Protein AF-A0A7S4ISH0-F1 (afdb_monomer_lite)

Structure (mmCIF, N/CA/C/O backbone):
data_AF-A0A7S4ISH0-F1
#
_entry.id   AF-A0A7S4ISH0-F1
#
loop_
_atom_site.group_PDB
_atom_site.id
_atom_site.type_symbol
_atom_site.label_atom_id
_atom_site.label_alt_id
_atom_site.label_comp_id
_atom_site.label_asym_id
_atom_site.label_entity_id
_atom_site.label_seq_id
_atom_site.pdbx_PDB_ins_code
_atom_site.Cartn_x
_atom_site.Cartn_y
_atom_site.Cartn_z
_atom_site.occupancy
_atom_site.B_iso_or_equiv
_atom_site.auth_seq_id
_atom_site.auth_comp_id
_atom_site.auth_asym_id
_atom_site.auth_atom_id
_atom_site.pdbx_PDB_model_num
ATOM 1 N N . ASP A 1 1 ? 7.053 -4.148 6.037 1.00 86.50 1 ASP A N 1
ATOM 2 C CA . ASP A 1 1 ? 6.272 -4.152 7.294 1.00 86.50 1 ASP A CA 1
ATOM 3 C C . ASP A 1 1 ? 5.034 -3.261 7.135 1.00 86.50 1 ASP A C 1
ATOM 5 O O . ASP A 1 1 ? 5.180 -2.126 6.697 1.00 86.50 1 ASP A O 1
ATOM 9 N N . CYS A 1 2 ? 3.826 -3.768 7.420 1.00 93.12 2 CYS A N 1
ATOM 10 C CA . CYS A 1 2 ? 2.580 -2.987 7.342 1.00 93.12 2 CYS A CA 1
ATOM 11 C C . CYS A 1 2 ? 2.437 -2.015 8.520 1.00 93.12 2 CYS A C 1
ATOM 13 O O . CYS A 1 2 ? 1.920 -0.913 8.356 1.00 93.12 2 CYS A O 1
ATOM 15 N N . SER A 1 3 ? 2.912 -2.401 9.707 1.00 94.00 3 SER A N 1
ATOM 16 C CA . SER A 1 3 ? 2.701 -1.632 10.935 1.00 94.00 3 SER A CA 1
ATOM 17 C C . SER A 1 3 ? 3.384 -0.259 10.882 1.00 94.00 3 SER A C 1
ATOM 19 O O . SER A 1 3 ? 2.815 0.735 11.329 1.00 94.00 3 SER A O 1
ATOM 21 N N . GLY A 1 4 ? 4.569 -0.177 10.264 1.00 93.75 4 GLY A N 1
ATOM 22 C CA . GLY A 1 4 ? 5.262 1.084 9.990 1.00 93.75 4 GLY A CA 1
ATOM 23 C C . GLY A 1 4 ? 4.489 2.009 9.045 1.00 93.75 4 GLY A C 1
ATOM 24 O O . GLY A 1 4 ? 4.399 3.207 9.302 1.00 93.75 4 GLY A O 1
ATOM 25 N N . ILE A 1 5 ? 3.854 1.459 8.006 1.00 93.88 5 ILE A N 1
ATOM 26 C CA . ILE A 1 5 ? 3.028 2.241 7.072 1.00 93.88 5 ILE A CA 1
ATOM 27 C C . ILE A 1 5 ? 1.791 2.793 7.794 1.00 93.88 5 ILE A C 1
ATOM 29 O O . ILE A 1 5 ? 1.507 3.985 7.704 1.00 93.88 5 ILE A O 1
ATOM 33 N N . HIS A 1 6 ? 1.115 1.971 8.599 1.00 95.50 6 HIS A N 1
ATOM 34 C CA . HIS A 1 6 ? -0.029 2.414 9.402 1.00 95.50 6 HIS A CA 1
ATOM 35 C C . HIS A 1 6 ? 0.307 3.554 10.378 1.00 95.50 6 HIS A C 1
ATOM 37 O O . HIS A 1 6 ? -0.524 4.433 10.590 1.00 95.50 6 HIS A O 1
ATOM 43 N N . ARG A 1 7 ? 1.521 3.583 10.950 1.00 95.06 7 ARG A N 1
ATOM 44 C CA . ARG A 1 7 ? 1.976 4.706 11.793 1.00 95.06 7 ARG A CA 1
ATOM 45 C C . ARG A 1 7 ? 2.079 6.013 11.003 1.00 95.06 7 ARG A C 1
ATOM 47 O O . ARG A 1 7 ? 1.776 7.067 11.553 1.00 95.06 7 ARG A O 1
ATOM 54 N N . SER A 1 8 ? 2.468 5.943 9.727 1.00 92.81 8 SER A N 1
ATOM 55 C CA . SER A 1 8 ? 2.617 7.129 8.870 1.00 92.81 8 SER A CA 1
ATOM 56 C C . SER A 1 8 ? 1.291 7.809 8.501 1.00 92.81 8 SER A C 1
ATOM 58 O O . SER A 1 8 ? 1.306 8.987 8.170 1.00 92.81 8 SER A O 1
ATOM 60 N N . PHE A 1 9 ? 0.149 7.118 8.613 1.00 92.75 9 PHE A N 1
ATOM 61 C CA . PHE A 1 9 ? -1.178 7.700 8.341 1.00 92.75 9 PHE A CA 1
ATOM 62 C C . PHE A 1 9 ? -1.703 8.604 9.468 1.00 92.75 9 PHE A C 1
ATOM 64 O O . PHE A 1 9 ? -2.651 9.358 9.274 1.00 92.75 9 PHE A O 1
ATOM 71 N N . GLY A 1 10 ? -1.101 8.538 10.658 1.00 91.19 10 GLY A N 1
ATOM 72 C CA . GLY A 1 10 ? -1.551 9.285 11.828 1.00 91.19 10 GLY A CA 1
ATOM 73 C C . GLY A 1 10 ? -2.689 8.609 12.607 1.00 91.19 10 GLY A C 1
ATOM 74 O O . GLY A 1 10 ? -3.413 7.739 12.122 1.00 91.19 10 GLY A O 1
ATOM 75 N N . SER A 1 11 ? -2.848 9.033 13.864 1.00 92.38 11 SER A N 1
ATOM 76 C CA . SER A 1 11 ? -3.733 8.396 14.856 1.00 92.38 11 SER A CA 1
ATOM 77 C C . SER A 1 11 ? -5.231 8.568 14.593 1.00 92.38 11 SER A C 1
ATOM 79 O O . SER A 1 11 ? -6.030 7.823 15.163 1.00 92.38 11 SER A O 1
ATOM 81 N N . HIS A 1 12 ? -5.605 9.531 13.747 1.00 91.12 12 HIS A N 1
ATOM 82 C CA . HIS A 1 12 ? -6.979 9.742 13.292 1.00 91.12 12 HIS A CA 1
ATOM 83 C C . HIS A 1 12 ? -7.421 8.690 12.259 1.00 91.12 12 HIS A C 1
ATOM 85 O O . HIS A 1 12 ? -8.619 8.466 12.109 1.00 91.12 12 HIS A O 1
ATOM 91 N N . VAL A 1 13 ? -6.468 8.017 11.597 1.00 93.25 13 VAL A N 1
ATOM 92 C CA . VAL A 1 13 ? -6.727 6.906 10.666 1.00 93.25 13 VAL A CA 1
ATOM 93 C C . VAL A 1 13 ? -6.468 5.561 11.337 1.00 93.25 13 VAL A C 1
ATOM 95 O O . VAL A 1 13 ? -7.319 4.677 11.311 1.00 93.25 13 VAL A O 1
ATOM 98 N N . SER A 1 14 ? -5.286 5.382 11.937 1.00 95.12 14 SER A N 1
ATOM 99 C CA . SER A 1 14 ? -4.856 4.088 12.468 1.00 95.12 14 SER A CA 1
ATOM 100 C C . SER A 1 14 ? -4.106 4.238 13.786 1.00 95.12 14 SER A C 1
ATOM 102 O O . SER A 1 14 ? -3.138 4.989 13.898 1.00 95.12 14 SER A O 1
ATOM 104 N N . LYS A 1 15 ? -4.496 3.444 14.787 1.00 94.12 15 LYS A N 1
ATOM 105 C CA . LYS A 1 15 ? -3.779 3.316 16.063 1.00 94.12 15 LYS A CA 1
ATOM 106 C C . LYS A 1 15 ? -3.088 1.958 16.103 1.00 94.12 15 LYS A C 1
ATOM 108 O O . LYS A 1 15 ? -3.745 0.927 16.142 1.00 94.12 15 LYS A O 1
ATOM 113 N N . VAL A 1 16 ? -1.757 1.960 16.066 1.00 95.31 16 VAL A N 1
ATOM 114 C CA . VAL A 1 16 ? -0.950 0.730 16.064 1.00 95.31 16 VAL A CA 1
ATOM 115 C C . VAL A 1 16 ? -0.506 0.398 17.489 1.00 95.31 16 VAL A C 1
ATOM 117 O O . VAL A 1 16 ? -0.062 1.289 18.221 1.00 95.31 16 VAL A O 1
ATOM 120 N N . ARG A 1 17 ? -0.621 -0.878 17.867 1.00 94.38 17 ARG A N 1
ATOM 121 C CA . ARG A 1 17 ? -0.167 -1.444 19.144 1.00 94.38 17 ARG A CA 1
ATOM 122 C C . ARG A 1 17 ? 0.532 -2.782 18.916 1.00 94.38 17 ARG A C 1
ATOM 124 O O . ARG A 1 17 ? 0.170 -3.532 18.011 1.00 94.38 17 ARG A O 1
ATOM 131 N N . SER A 1 18 ? 1.539 -3.071 19.725 1.00 95.31 18 SER A N 1
ATOM 132 C CA . SER A 1 18 ? 2.196 -4.365 19.831 1.00 95.31 18 SER A CA 1
ATOM 133 C C . SER A 1 18 ? 1.407 -5.266 20.771 1.00 95.31 18 SER A C 1
ATOM 135 O O . SER A 1 18 ? 1.247 -4.960 21.949 1.00 95.31 18 SER A O 1
ATOM 137 N N . VAL A 1 19 ? 0.976 -6.425 20.272 1.00 94.31 19 VAL A N 1
ATOM 138 C CA . VAL A 1 19 ? 0.273 -7.434 21.085 1.00 94.31 19 VAL A CA 1
ATOM 139 C C . VAL A 1 19 ? 1.121 -7.887 22.279 1.00 94.31 19 VAL A C 1
ATOM 141 O O . VAL A 1 19 ? 0.585 -8.163 23.343 1.00 94.31 19 VAL A O 1
ATOM 144 N N . LYS A 1 20 ? 2.450 -7.927 22.121 1.00 94.75 20 LYS A N 1
ATOM 145 C CA . LYS A 1 20 ? 3.371 -8.415 23.157 1.00 94.75 20 LYS A CA 1
ATOM 146 C C . LYS A 1 20 ? 3.928 -7.314 24.062 1.00 94.75 20 LYS A C 1
ATOM 148 O O . LYS A 1 20 ? 4.220 -7.588 25.220 1.00 94.75 20 LYS A O 1
ATOM 153 N N . LEU A 1 21 ? 4.172 -6.120 23.520 1.00 97.00 21 LEU A N 1
ATOM 154 C CA . LEU A 1 21 ? 4.965 -5.089 24.209 1.00 97.00 21 LEU A CA 1
ATOM 155 C C . LEU A 1 21 ? 4.120 -3.964 24.809 1.00 97.00 21 LEU A C 1
ATOM 157 O O . LEU A 1 21 ? 4.586 -3.305 25.735 1.00 97.00 21 LEU A O 1
ATOM 161 N N . ASP A 1 22 ? 2.907 -3.741 24.304 1.00 96.25 22 ASP A N 1
ATOM 162 C CA . ASP A 1 22 ? 2.053 -2.663 24.793 1.00 96.25 22 ASP A CA 1
ATOM 163 C C . ASP A 1 22 ? 1.078 -3.153 25.861 1.00 96.25 22 ASP A C 1
ATOM 165 O O . ASP A 1 22 ? 0.661 -4.312 25.885 1.00 96.25 22 ASP A O 1
ATOM 169 N N . LYS A 1 23 ? 0.680 -2.232 26.741 1.00 94.94 23 LYS A N 1
ATOM 170 C CA . LYS A 1 23 ? -0.459 -2.443 27.633 1.00 94.94 23 LYS A CA 1
ATOM 171 C C . LYS A 1 23 ? -1.751 -2.290 26.837 1.00 94.94 23 LYS A C 1
ATOM 173 O O . LYS A 1 23 ? -1.898 -1.336 26.072 1.00 94.94 23 LYS A O 1
ATOM 178 N N . TRP A 1 24 ? -2.678 -3.210 27.067 1.00 95.12 24 TRP A N 1
ATOM 179 C CA . TRP A 1 24 ? -3.983 -3.239 26.423 1.00 95.12 24 TRP A CA 1
ATOM 180 C C . TRP A 1 24 ? -5.061 -2.852 27.425 1.00 95.12 24 TRP A C 1
ATOM 182 O O . TRP A 1 24 ? -5.122 -3.413 28.519 1.00 95.12 24 TRP A O 1
ATOM 192 N N . ASP A 1 25 ? -5.883 -1.876 27.055 1.00 95.00 25 ASP A N 1
ATOM 193 C CA . ASP A 1 25 ? -7.120 -1.595 27.773 1.00 95.00 25 ASP A CA 1
ATOM 194 C C . ASP A 1 25 ? -8.227 -2.565 27.336 1.00 95.00 25 ASP A C 1
ATOM 196 O O . ASP A 1 25 ? -8.164 -3.190 26.272 1.00 95.00 25 ASP A O 1
ATOM 200 N N . GLN A 1 26 ? -9.231 -2.709 28.198 1.00 95.56 26 GLN A N 1
ATOM 201 C CA . GLN A 1 26 ? -10.327 -3.654 28.003 1.00 95.56 26 GLN A CA 1
ATOM 202 C C . GLN A 1 26 ? -11.133 -3.339 26.733 1.00 95.56 26 GLN A C 1
ATOM 204 O O . GLN A 1 26 ? -11.459 -4.242 25.968 1.00 95.56 26 GLN A O 1
ATOM 209 N N . GLU A 1 27 ? -11.376 -2.055 26.464 1.00 94.75 27 GLU A N 1
ATOM 210 C CA . GLU A 1 27 ? -12.100 -1.594 25.276 1.00 94.75 27 GLU A CA 1
ATOM 211 C C . GLU A 1 27 ? -11.387 -2.012 23.976 1.00 94.75 27 GLU A C 1
ATOM 213 O O . GLU A 1 27 ? -12.012 -2.485 23.027 1.00 94.75 27 GLU A O 1
ATOM 218 N N . SER A 1 28 ? -10.061 -1.883 23.919 1.00 92.56 28 SER A N 1
ATOM 219 C CA . SER A 1 28 ? -9.260 -2.272 22.757 1.00 92.56 28 SER A CA 1
ATOM 220 C C . SER A 1 28 ? -9.287 -3.781 22.524 1.00 92.56 28 SER A C 1
ATOM 222 O O . SER A 1 28 ? -9.354 -4.213 21.372 1.00 92.56 28 SER A O 1
ATOM 224 N N . ILE A 1 29 ? -9.253 -4.580 23.595 1.00 95.31 29 ILE A N 1
ATOM 225 C CA . ILE A 1 29 ? -9.352 -6.044 23.509 1.00 95.31 29 ILE A CA 1
ATOM 226 C C . ILE A 1 29 ? -10.719 -6.439 22.947 1.00 95.31 29 ILE A C 1
ATOM 228 O O . ILE A 1 29 ? -10.784 -7.189 21.975 1.00 95.31 29 ILE A O 1
ATOM 232 N N . GLU A 1 30 ? -11.798 -5.882 23.498 1.00 96.06 30 GLU A N 1
ATOM 233 C CA . GLU A 1 30 ? -13.168 -6.146 23.046 1.00 96.06 30 GLU A CA 1
ATOM 234 C C . GLU A 1 30 ? -13.381 -5.739 21.586 1.00 96.06 30 GLU A C 1
ATOM 236 O O . GLU A 1 30 ? -14.017 -6.461 20.820 1.00 96.06 30 GLU A O 1
ATOM 241 N N . ASN A 1 31 ? -12.807 -4.611 21.163 1.00 93.31 31 ASN A N 1
ATOM 242 C CA . ASN A 1 31 ? -12.872 -4.173 19.772 1.00 93.31 31 ASN A CA 1
ATOM 243 C C . ASN A 1 31 ? -12.165 -5.148 18.821 1.00 93.31 31 ASN A C 1
ATOM 245 O O . ASN A 1 31 ? -12.703 -5.460 17.755 1.00 93.31 31 ASN A O 1
ATOM 249 N N . ILE A 1 32 ? -10.976 -5.642 19.185 1.00 94.19 32 ILE A N 1
ATOM 250 C CA . ILE A 1 32 ? -10.245 -6.612 18.357 1.00 94.19 32 ILE A CA 1
ATOM 251 C C . ILE A 1 32 ? -10.980 -7.947 18.297 1.00 94.19 32 ILE A C 1
ATOM 253 O O . ILE A 1 32 ? -11.109 -8.492 17.202 1.00 94.19 32 ILE A O 1
ATOM 257 N N . ASP A 1 33 ? -11.485 -8.441 19.427 1.00 94.81 33 ASP A N 1
ATOM 258 C CA . ASP A 1 33 ? -12.254 -9.687 19.495 1.00 94.81 33 ASP A CA 1
ATOM 259 C C . ASP A 1 33 ? -13.539 -9.599 18.658 1.00 94.81 33 ASP A C 1
ATOM 261 O O . ASP A 1 33 ? -13.843 -10.461 17.829 1.00 94.81 33 ASP A O 1
ATOM 265 N N . LYS A 1 34 ? -14.261 -8.481 18.782 1.00 95.69 34 LYS A N 1
ATOM 266 C CA . LYS A 1 34 ? -15.511 -8.256 18.059 1.00 95.69 34 LYS A CA 1
ATOM 267 C C . LYS A 1 34 ? -15.313 -8.123 16.554 1.00 95.69 34 LYS A C 1
ATOM 269 O O . LYS A 1 34 ? -16.176 -8.595 15.807 1.00 95.69 34 LYS A O 1
ATOM 274 N N . ILE A 1 35 ? -14.263 -7.433 16.105 1.00 95.25 35 ILE A N 1
ATOM 275 C CA . ILE A 1 35 ? -14.046 -7.114 14.686 1.00 95.25 35 ILE A CA 1
ATOM 276 C C . ILE A 1 35 ? -13.179 -8.193 14.027 1.00 95.25 35 ILE A C 1
ATOM 278 O O . ILE A 1 35 ? -13.648 -8.896 13.130 1.00 95.25 35 ILE A O 1
ATOM 282 N N . GLY A 1 36 ? -11.928 -8.343 14.467 1.00 94.31 36 GLY A N 1
ATOM 283 C CA . GLY A 1 36 ? -10.949 -9.235 13.848 1.00 94.31 36 GLY A CA 1
ATOM 284 C C . GLY A 1 36 ? -10.683 -8.946 12.361 1.00 94.31 36 GLY A C 1
ATOM 285 O O . GLY A 1 36 ? -11.285 -8.075 11.733 1.00 94.31 36 GLY A O 1
ATOM 286 N N . ASN A 1 37 ? -9.767 -9.703 11.754 1.00 95.00 37 ASN A N 1
ATOM 287 C CA . ASN A 1 37 ? -9.409 -9.485 10.347 1.00 95.00 37 ASN A CA 1
ATOM 288 C C . ASN A 1 37 ? -10.537 -9.864 9.378 1.00 95.00 37 ASN A C 1
ATOM 290 O O . ASN A 1 37 ? -10.680 -9.216 8.347 1.00 95.00 37 ASN A O 1
ATOM 294 N N . THR A 1 38 ? -11.341 -10.882 9.698 1.00 95.69 38 THR A N 1
ATOM 295 C CA . THR A 1 38 ? -12.424 -11.354 8.822 1.00 95.69 38 THR A CA 1
ATOM 296 C C . THR A 1 38 ? -13.469 -10.264 8.595 1.00 95.69 38 THR A C 1
ATOM 298 O O . THR A 1 38 ? -13.635 -9.824 7.459 1.00 95.69 38 THR A O 1
ATOM 301 N N . LYS A 1 39 ? -14.086 -9.729 9.661 1.00 95.56 39 LYS A N 1
ATOM 302 C CA . LYS A 1 39 ? -15.090 -8.658 9.518 1.00 95.56 39 LYS A CA 1
ATOM 303 C C . LYS A 1 39 ? -14.467 -7.348 9.046 1.00 95.56 39 LYS A C 1
ATOM 305 O O . LYS A 1 39 ? -15.099 -6.585 8.323 1.00 95.56 39 LYS A O 1
ATOM 310 N N . ALA A 1 40 ? -13.214 -7.079 9.422 1.00 95.19 40 ALA A N 1
ATOM 311 C CA . ALA A 1 40 ? -12.498 -5.928 8.885 1.00 95.19 40 ALA A CA 1
ATOM 312 C C . ALA A 1 40 ? -12.347 -6.025 7.359 1.00 95.19 40 ALA A C 1
ATOM 314 O O . ALA A 1 40 ? -12.564 -5.031 6.674 1.00 95.19 40 ALA A O 1
ATOM 315 N N . ASN A 1 41 ? -12.006 -7.194 6.813 1.00 95.06 41 ASN A N 1
ATOM 316 C CA . ASN A 1 41 ? -11.888 -7.377 5.367 1.00 95.06 41 ASN A CA 1
ATOM 317 C C . ASN A 1 41 ? -13.250 -7.301 4.668 1.00 95.06 41 ASN A C 1
ATOM 319 O O . ASN A 1 41 ? -13.328 -6.679 3.617 1.00 95.06 41 ASN A O 1
ATOM 323 N N . GLU A 1 42 ? -14.322 -7.822 5.269 1.00 95.38 42 GLU A N 1
ATOM 324 C CA . GLU A 1 42 ? -15.685 -7.671 4.728 1.00 95.38 42 GLU A CA 1
ATOM 325 C C . GLU A 1 42 ? -16.090 -6.204 4.531 1.00 95.38 42 GLU A C 1
ATOM 327 O O . GLU A 1 42 ? -16.808 -5.889 3.588 1.00 95.38 42 GLU A O 1
ATOM 332 N N . TYR A 1 43 ? -15.628 -5.298 5.399 1.00 95.12 43 TYR A N 1
ATOM 333 C CA . TYR A 1 43 ? -15.893 -3.865 5.262 1.00 95.12 43 TYR A CA 1
ATOM 334 C C . TYR A 1 43 ? -14.872 -3.156 4.361 1.00 95.12 43 TYR A C 1
ATOM 336 O O . TYR A 1 43 ? -15.245 -2.437 3.436 1.00 95.12 43 TYR A O 1
ATOM 344 N N . TRP A 1 44 ? -13.578 -3.338 4.633 1.00 95.56 44 TRP A N 1
ATOM 345 C CA . TRP A 1 44 ? -12.497 -2.579 3.999 1.00 95.56 44 TRP A CA 1
ATOM 346 C C . TRP A 1 44 ? -12.059 -3.115 2.637 1.00 95.56 44 TRP A C 1
ATOM 348 O O . TRP A 1 44 ? -11.310 -2.437 1.943 1.00 95.56 44 TRP A O 1
ATOM 358 N N . GLU A 1 45 ? -12.450 -4.334 2.278 1.00 95.12 45 GLU A N 1
ATOM 359 C CA . GLU A 1 45 ? -12.182 -4.967 0.981 1.00 95.12 45 GLU A CA 1
ATOM 360 C C . GLU A 1 45 ? -13.512 -5.361 0.296 1.00 95.12 45 GLU A C 1
ATOM 362 O O . GLU A 1 45 ? -13.532 -6.273 -0.523 1.00 95.12 45 GLU A O 1
ATOM 367 N N . TYR A 1 46 ? -14.622 -4.675 0.623 1.00 94.44 46 TYR A N 1
ATOM 368 C CA . TYR A 1 46 ? -15.976 -5.000 0.145 1.00 94.44 46 TYR A CA 1
ATOM 369 C C . TYR A 1 46 ? -16.096 -4.977 -1.389 1.00 94.44 46 TYR A C 1
ATOM 371 O O . TYR A 1 46 ? -16.669 -5.889 -1.976 1.00 94.44 46 TYR A O 1
ATOM 379 N N . ASN A 1 47 ? -15.532 -3.950 -2.032 1.00 92.19 47 ASN A N 1
ATOM 380 C CA . ASN A 1 47 ? -15.568 -3.730 -3.481 1.00 92.19 47 ASN A CA 1
ATOM 381 C C . ASN A 1 47 ? -14.152 -3.552 -4.055 1.00 92.19 47 ASN A C 1
ATOM 383 O O . ASN A 1 47 ? -13.824 -2.506 -4.618 1.00 92.19 47 ASN A O 1
ATOM 387 N N . VAL A 1 48 ? -13.285 -4.552 -3.890 1.00 91.38 48 VAL A N 1
ATOM 388 C CA . VAL A 1 48 ? -11.981 -4.563 -4.572 1.00 91.38 48 VAL A CA 1
ATOM 389 C C . VAL A 1 48 ? -12.189 -4.893 -6.059 1.00 91.38 48 VAL A C 1
ATOM 391 O O . VAL A 1 48 ? -12.734 -5.958 -6.355 1.00 91.38 48 VAL A O 1
ATOM 394 N N . PRO A 1 49 ? -11.771 -4.024 -7.002 1.00 88.25 49 PRO A N 1
ATOM 395 C CA . PRO A 1 49 ? -11.881 -4.317 -8.430 1.00 88.25 49 PRO A CA 1
ATOM 396 C C . PRO A 1 49 ? -11.055 -5.554 -8.821 1.00 88.25 49 PRO A C 1
ATOM 398 O O . PRO A 1 49 ? -9.933 -5.687 -8.330 1.00 88.25 49 PRO A O 1
ATOM 401 N N . PRO A 1 50 ? -11.544 -6.427 -9.721 1.00 85.69 50 PRO A N 1
ATOM 402 C CA . PRO A 1 50 ? -10.809 -7.618 -10.161 1.00 85.69 50 PRO A CA 1
ATOM 403 C C . PRO A 1 50 ? -9.429 -7.319 -10.764 1.00 85.69 50 PRO A C 1
ATOM 405 O O . PRO A 1 50 ? -8.531 -8.154 -10.703 1.00 85.69 50 PRO A O 1
ATOM 408 N N . GLU A 1 51 ? -9.253 -6.130 -11.341 1.00 86.69 51 GLU A N 1
ATOM 409 C CA . GLU A 1 51 ? -8.001 -5.673 -11.950 1.00 86.69 51 GLU A CA 1
ATOM 410 C C . GLU A 1 51 ? -6.947 -5.267 -10.906 1.00 86.69 51 GLU A C 1
ATOM 412 O O . GLU A 1 51 ? -5.760 -5.177 -11.219 1.00 86.69 51 GLU A O 1
ATOM 417 N N . LEU A 1 52 ? -7.371 -5.004 -9.667 1.00 86.19 52 LEU A N 1
ATOM 418 C CA . LEU A 1 52 ? -6.515 -4.625 -8.549 1.00 86.19 52 LEU A CA 1
ATOM 419 C C . LEU A 1 52 ? -6.264 -5.847 -7.666 1.00 86.19 52 LEU A C 1
ATOM 421 O O . LEU A 1 52 ? -7.082 -6.213 -6.822 1.00 86.19 52 LEU A O 1
ATOM 425 N N . SER A 1 53 ? -5.096 -6.465 -7.824 1.00 84.38 53 SER A N 1
ATOM 426 C CA . SER A 1 53 ? -4.673 -7.549 -6.943 1.00 84.38 53 SER A CA 1
ATOM 427 C C . SER A 1 53 ? -4.155 -7.012 -5.608 1.00 84.38 53 SER A C 1
ATOM 429 O O . SER A 1 53 ? -3.445 -6.005 -5.526 1.00 84.38 53 SER A O 1
ATOM 431 N N . LYS A 1 54 ? -4.504 -7.718 -4.530 1.00 88.31 54 LYS A N 1
ATOM 432 C CA . LYS A 1 54 ? -3.919 -7.480 -3.212 1.00 88.31 54 LYS A CA 1
ATOM 433 C C . LYS A 1 54 ? -2.408 -7.751 -3.290 1.00 88.31 54 LYS A C 1
ATOM 435 O O . LYS A 1 54 ? -2.033 -8.827 -3.750 1.00 88.31 54 LYS A O 1
ATOM 440 N N . PRO A 1 55 ? -1.544 -6.825 -2.838 1.00 89.12 55 PRO A N 1
ATOM 441 C CA . PRO A 1 55 ? -0.103 -7.013 -2.910 1.00 89.12 55 PRO A CA 1
ATOM 442 C C . PRO A 1 55 ? 0.362 -8.240 -2.135 1.00 89.12 55 PRO A C 1
ATOM 444 O O . PRO A 1 55 ? -0.081 -8.478 -1.006 1.00 89.12 55 PRO A O 1
ATOM 447 N N . GLU A 1 56 ? 1.327 -8.950 -2.708 1.00 89.00 56 GLU A N 1
ATOM 448 C CA . GLU A 1 56 ? 1.991 -10.065 -2.045 1.00 89.00 56 GLU A CA 1
ATOM 449 C C . GLU A 1 56 ? 2.766 -9.606 -0.791 1.00 89.00 56 GLU A C 1
ATOM 451 O O . GLU A 1 56 ? 3.261 -8.470 -0.728 1.00 89.00 56 GLU A O 1
ATOM 456 N N . PRO A 1 57 ? 2.957 -10.477 0.220 1.00 81.00 57 PRO A N 1
ATOM 457 C CA . PRO A 1 57 ? 3.632 -10.127 1.473 1.00 81.00 57 PRO A CA 1
ATOM 458 C C . PRO A 1 57 ? 5.067 -9.602 1.328 1.00 81.00 57 PRO A C 1
ATOM 460 O O . PRO A 1 57 ? 5.578 -8.963 2.256 1.00 81.00 57 PRO A O 1
ATOM 463 N N . PHE A 1 58 ? 5.723 -9.845 0.193 1.00 81.56 58 PHE A N 1
ATOM 464 C CA . PHE A 1 58 ? 7.078 -9.386 -0.132 1.00 81.56 58 PHE A CA 1
ATOM 465 C C . PHE A 1 58 ? 7.102 -8.192 -1.097 1.00 81.56 58 PHE A C 1
ATOM 467 O O . PHE A 1 58 ? 8.126 -7.519 -1.191 1.00 81.56 58 PHE A O 1
ATOM 474 N N . ASP A 1 59 ? 5.980 -7.847 -1.734 1.00 85.44 59 ASP A N 1
ATOM 475 C CA . ASP A 1 59 ? 5.896 -6.646 -2.561 1.00 85.44 59 ASP A CA 1
ATOM 476 C C . ASP A 1 59 ? 5.788 -5.417 -1.651 1.00 85.44 59 ASP A C 1
ATOM 478 O O . ASP A 1 59 ? 4.764 -5.144 -1.016 1.00 85.44 59 ASP A O 1
ATOM 482 N N . LEU A 1 60 ? 6.908 -4.720 -1.480 1.00 79.81 60 LEU A N 1
ATOM 483 C CA . LEU A 1 60 ? 6.984 -3.513 -0.662 1.00 79.81 60 LEU A CA 1
ATOM 484 C C . LEU A 1 60 ? 6.504 -2.274 -1.422 1.00 79.81 60 LEU A C 1
ATOM 486 O O . LEU A 1 60 ? 5.990 -1.352 -0.787 1.00 79.81 60 LEU A O 1
ATOM 490 N N . GLN A 1 61 ? 6.647 -2.259 -2.750 1.00 82.88 61 GLN A N 1
ATOM 491 C CA . GLN A 1 61 ? 6.325 -1.099 -3.580 1.00 82.88 61 GLN A CA 1
ATOM 492 C C . GLN A 1 61 ? 4.811 -0.921 -3.692 1.00 82.88 61 GLN A C 1
ATOM 494 O O . GLN A 1 61 ? 4.304 0.174 -3.449 1.00 82.88 61 GLN A O 1
ATOM 499 N N . SER A 1 62 ? 4.072 -2.005 -3.933 1.00 87.38 62 SER A N 1
ATOM 500 C CA . SER A 1 62 ? 2.613 -1.947 -4.106 1.00 87.38 62 SER A CA 1
ATOM 501 C C . SER A 1 62 ? 1.844 -1.886 -2.782 1.00 87.38 62 SER A C 1
ATOM 503 O O . SER A 1 62 ? 0.687 -1.463 -2.731 1.00 87.38 62 SER A O 1
ATOM 505 N N . ARG A 1 63 ? 2.483 -2.250 -1.663 1.00 90.75 63 ARG A N 1
ATOM 506 C CA . ARG A 1 63 ? 1.841 -2.299 -0.339 1.00 90.75 63 ARG A CA 1
ATOM 507 C C . ARG A 1 63 ? 1.439 -0.940 0.203 1.00 90.75 63 ARG A C 1
ATOM 509 O O . ARG A 1 63 ? 0.351 -0.811 0.757 1.00 90.75 63 ARG A O 1
ATOM 516 N N . LYS A 1 64 ? 2.309 0.067 0.095 1.00 90.31 64 LYS A N 1
ATOM 517 C CA . LYS A 1 64 ? 2.003 1.408 0.615 1.00 90.31 64 LYS A CA 1
ATOM 518 C C . LYS A 1 64 ? 0.802 2.032 -0.121 1.00 90.31 64 LYS A C 1
ATOM 520 O O . LYS A 1 64 ? -0.125 2.438 0.581 1.00 90.31 64 LYS A O 1
ATOM 525 N N . PRO A 1 65 ? 0.750 2.041 -1.469 1.00 90.94 65 PRO A N 1
ATOM 526 C CA . PRO A 1 65 ? -0.435 2.473 -2.214 1.00 90.94 65 PRO A CA 1
ATOM 527 C C . PRO A 1 65 ? -1.700 1.689 -1.850 1.00 90.94 65 PRO A C 1
ATOM 529 O O . PRO A 1 65 ? -2.743 2.290 -1.613 1.00 90.94 65 PRO A O 1
ATOM 532 N N . TRP A 1 66 ? -1.608 0.360 -1.722 1.00 93.25 66 TRP A N 1
ATOM 533 C CA . TRP A 1 66 ? -2.750 -0.473 -1.337 1.00 93.25 66 TRP A CA 1
ATOM 534 C C . TRP A 1 66 ? -3.345 -0.088 0.020 1.00 93.25 66 TRP A C 1
ATOM 536 O O . TRP A 1 66 ? -4.553 0.108 0.144 1.00 93.25 66 TRP A O 1
ATOM 546 N N . LEU A 1 67 ? -2.499 0.049 1.045 1.00 93.69 67 LEU A N 1
ATOM 547 C CA . LEU A 1 67 ? -2.947 0.420 2.388 1.00 93.69 67 LEU A CA 1
ATOM 548 C C . LEU A 1 67 ? -3.516 1.848 2.423 1.00 93.69 67 LEU A C 1
ATOM 550 O O . LEU A 1 67 ? -4.464 2.095 3.166 1.00 93.69 67 LEU A O 1
ATOM 554 N N . HIS A 1 68 ? -2.977 2.762 1.611 1.00 92.19 68 HIS A N 1
ATOM 555 C CA . HIS A 1 68 ? -3.506 4.120 1.474 1.00 92.19 68 HIS A CA 1
ATOM 556 C C . HIS A 1 68 ? -4.925 4.112 0.890 1.00 92.19 68 HIS A C 1
ATOM 558 O O . HIS A 1 68 ? -5.852 4.621 1.521 1.00 92.19 68 HIS A O 1
ATOM 564 N N . MET A 1 69 ? -5.123 3.435 -0.246 1.00 92.19 69 MET A N 1
ATOM 565 C CA . MET A 1 69 ? -6.447 3.286 -0.860 1.00 92.19 69 MET A CA 1
ATOM 566 C C . MET A 1 69 ? -7.444 2.617 0.097 1.00 92.19 69 MET A C 1
ATOM 568 O O . MET A 1 69 ? -8.591 3.047 0.207 1.00 92.19 69 MET A O 1
ATOM 572 N N . LYS A 1 70 ? -6.998 1.588 0.830 1.00 94.06 70 LYS A N 1
ATOM 573 C CA . LYS A 1 70 ? -7.843 0.833 1.761 1.00 94.06 70 LYS A CA 1
ATOM 574 C C . LYS A 1 70 ? -8.297 1.672 2.958 1.00 94.06 70 LYS A C 1
ATOM 576 O O . LYS A 1 70 ? -9.487 1.692 3.244 1.00 94.06 70 LYS A O 1
ATOM 581 N N . TYR A 1 71 ? -7.385 2.348 3.662 1.00 94.31 71 TYR A N 1
ATOM 582 C CA . TYR A 1 71 ? -7.690 2.945 4.973 1.00 94.31 71 TYR A CA 1
ATOM 583 C C . TYR A 1 71 ? -7.818 4.471 4.977 1.00 94.31 71 TYR A C 1
ATOM 585 O O . TYR A 1 71 ? -8.539 5.003 5.820 1.00 94.31 71 TYR A O 1
ATOM 593 N N . VAL A 1 72 ? -7.137 5.171 4.065 1.00 91.00 72 VAL A N 1
ATOM 594 C CA . VAL A 1 72 ? -7.188 6.640 3.972 1.00 91.00 72 VAL A CA 1
ATOM 595 C C . VAL A 1 72 ? -8.318 7.055 3.037 1.00 91.00 72 VAL A C 1
ATOM 597 O O . VAL A 1 72 ? -9.231 7.766 3.445 1.00 91.00 72 VAL A O 1
ATOM 600 N N . GLU A 1 73 ? -8.307 6.543 1.806 1.00 89.94 73 GLU A N 1
ATOM 601 C CA . GLU A 1 73 ? -9.333 6.860 0.799 1.00 89.94 73 GLU A CA 1
ATOM 602 C C . GLU A 1 73 ? -10.631 6.071 1.005 1.00 89.94 73 GLU A C 1
ATOM 604 O O . GLU A 1 73 ? -11.662 6.422 0.435 1.00 89.94 73 GLU A O 1
ATOM 609 N N . LYS A 1 74 ? -10.578 4.992 1.801 1.00 92.50 74 LYS A N 1
ATOM 610 C CA . LYS A 1 74 ? -11.688 4.048 2.014 1.00 92.50 74 LYS A CA 1
ATOM 611 C C . LYS A 1 74 ? -12.268 3.521 0.697 1.00 92.50 74 LYS A C 1
ATOM 613 O O . LYS A 1 74 ? -13.461 3.270 0.580 1.00 92.50 74 LYS A O 1
ATOM 618 N N . ARG A 1 75 ? -11.407 3.351 -0.308 1.00 92.25 75 ARG A N 1
ATOM 619 C CA . ARG A 1 75 ? -11.785 3.180 -1.716 1.00 92.25 75 ARG A CA 1
ATOM 620 C C . ARG A 1 75 ? -12.644 1.952 -1.999 1.00 92.25 75 ARG A C 1
ATOM 622 O O . ARG A 1 75 ? -13.388 1.930 -2.973 1.00 92.25 75 ARG A O 1
ATOM 629 N N . PHE A 1 76 ? -12.520 0.927 -1.165 1.00 93.56 76 PHE A N 1
ATOM 630 C CA . PHE A 1 76 ? -13.185 -0.358 -1.366 1.00 93.56 76 PHE A CA 1
ATOM 631 C C . PHE A 1 76 ? -14.358 -0.577 -0.409 1.00 93.56 76 PHE A C 1
ATOM 633 O O . PHE A 1 76 ? -14.910 -1.674 -0.400 1.00 93.56 76 PHE A O 1
ATOM 640 N N . THR A 1 77 ? -14.731 0.405 0.419 1.00 94.00 77 THR A N 1
ATOM 641 C CA . THR A 1 77 ? -15.862 0.248 1.342 1.00 94.00 77 THR A CA 1
ATOM 642 C C . THR A 1 77 ? -17.194 0.396 0.607 1.00 94.00 77 THR A C 1
ATOM 644 O O . THR A 1 77 ? -17.281 0.976 -0.477 1.00 94.00 77 THR A O 1
ATOM 647 N N . LYS A 1 78 ? -18.273 -0.124 1.201 1.00 92.12 78 LYS A N 1
ATOM 648 C CA . LYS A 1 78 ? -19.628 -0.028 0.629 1.00 92.12 78 LYS A CA 1
ATOM 649 C C . LYS A 1 78 ? -20.115 1.422 0.481 1.00 92.12 78 LYS A C 1
ATOM 651 O O . LYS A 1 78 ? -20.941 1.707 -0.378 1.00 92.12 78 LYS A O 1
ATOM 656 N N . ASP A 1 79 ? -19.631 2.311 1.341 1.00 87.94 79 ASP A N 1
ATOM 657 C CA . ASP A 1 79 ? -19.975 3.731 1.413 1.00 87.94 79 ASP A CA 1
ATOM 658 C C . ASP A 1 79 ? -19.011 4.644 0.638 1.00 87.94 79 ASP A C 1
ATOM 660 O O . ASP A 1 79 ? -19.122 5.867 0.746 1.00 87.94 79 ASP A O 1
ATOM 664 N N . TYR A 1 80 ? -18.081 4.078 -0.141 1.00 86.38 80 TYR A N 1
ATOM 665 C CA . TYR A 1 80 ? -17.155 4.863 -0.948 1.00 86.38 80 TYR A CA 1
ATOM 666 C C . TYR A 1 80 ? -17.900 5.753 -1.952 1.00 86.38 80 TYR A C 1
ATOM 668 O O . TYR A 1 80 ? -18.639 5.275 -2.814 1.00 86.38 80 TYR A O 1
ATOM 676 N N . ASP A 1 81 ? -17.662 7.061 -1.855 1.00 79.88 81 ASP A N 1
ATOM 677 C CA . ASP A 1 81 ? -18.128 8.061 -2.809 1.00 79.88 81 ASP A CA 1
ATOM 678 C C . ASP A 1 81 ? -16.899 8.763 -3.409 1.00 79.88 81 ASP A C 1
ATOM 680 O O . ASP A 1 81 ? -16.229 9.528 -2.703 1.00 79.88 81 ASP A O 1
ATOM 684 N N . PRO A 1 82 ? -16.586 8.535 -4.699 1.00 73.44 82 PRO A N 1
ATOM 685 C CA . PRO A 1 82 ? -15.416 9.125 -5.343 1.00 73.44 82 PRO A CA 1
ATOM 686 C C . PRO A 1 82 ? -15.450 10.660 -5.351 1.00 73.44 82 PRO A C 1
ATOM 688 O O . PRO A 1 82 ? -14.400 11.288 -5.444 1.00 73.44 82 PRO A O 1
ATOM 691 N N . ASN A 1 83 ? -16.625 11.279 -5.188 1.00 70.94 83 ASN A N 1
ATOM 692 C CA . ASN A 1 83 ? -16.771 12.735 -5.139 1.00 70.94 83 ASN A CA 1
ATOM 693 C C . ASN A 1 83 ? -16.537 13.319 -3.736 1.00 70.94 83 ASN A C 1
ATOM 695 O O . ASN A 1 83 ? -16.371 14.530 -3.593 1.00 70.94 83 ASN A O 1
ATOM 699 N N . LYS A 1 84 ? -16.518 12.473 -2.696 1.00 66.06 84 LYS A N 1
ATOM 700 C CA . LYS A 1 84 ? -16.233 12.860 -1.304 1.00 66.06 84 LYS A CA 1
ATOM 701 C C . LYS A 1 84 ? -14.791 12.625 -0.888 1.00 66.06 84 LYS A C 1
ATOM 703 O O . LYS A 1 84 ? -14.460 12.930 0.257 1.00 66.06 84 LYS A O 1
ATOM 708 N N . VAL A 1 85 ? -13.932 12.107 -1.768 1.00 61.72 85 VAL A N 1
ATOM 709 C CA . VAL A 1 85 ? -12.489 12.063 -1.510 1.00 61.72 85 VAL A CA 1
ATOM 710 C C . VAL A 1 85 ? -11.980 13.500 -1.566 1.00 61.72 85 VAL A C 1
ATOM 712 O O . VAL A 1 85 ? -11.510 13.983 -2.590 1.00 61.72 85 VAL A O 1
ATOM 715 N N . VAL A 1 86 ? -12.175 14.230 -0.470 1.00 57.38 86 VAL A N 1
ATOM 716 C CA . VAL A 1 86 ? -11.671 15.586 -0.313 1.00 57.38 86 VAL A CA 1
ATOM 717 C C . VAL A 1 86 ? -10.169 15.436 -0.109 1.00 57.38 86 VAL A C 1
ATOM 719 O O . VAL A 1 86 ? -9.771 14.819 0.880 1.00 57.38 86 VAL A O 1
ATOM 722 N N . PRO A 1 87 ? -9.319 15.971 -1.001 1.00 55.47 87 PRO A N 1
ATOM 723 C CA . PRO A 1 87 ? -7.898 16.055 -0.718 1.00 55.47 87 PRO A CA 1
ATOM 724 C C . PRO A 1 87 ? -7.751 16.823 0.591 1.00 55.47 87 PRO A C 1
ATOM 726 O O . PRO A 1 87 ? -8.227 17.960 0.706 1.00 55.47 87 PRO A O 1
ATOM 729 N N . SER A 1 88 ? -7.189 16.172 1.602 1.00 59.94 88 SER A N 1
ATOM 730 C CA . SER A 1 88 ? -7.034 16.755 2.924 1.00 59.94 88 SER A CA 1
ATOM 731 C C . SER A 1 88 ? -5.984 17.863 2.825 1.00 59.94 88 SER A C 1
ATOM 733 O O . SER A 1 88 ? -4.798 17.651 2.991 1.00 59.94 88 SER A O 1
ATOM 735 N N . SER A 1 89 ? -6.424 19.090 2.552 1.00 65.94 89 SER A N 1
ATOM 736 C CA . SER A 1 89 ? -5.597 20.288 2.344 1.00 65.94 89 SER A CA 1
ATOM 737 C C . SER A 1 89 ? -4.985 20.467 0.945 1.00 65.94 89 SER A C 1
ATOM 739 O O . SER A 1 89 ? -4.753 19.543 0.169 1.00 65.94 89 SER A O 1
ATOM 741 N N . GLU A 1 90 ? -4.688 21.730 0.636 1.00 64.88 90 GLU A N 1
ATOM 742 C CA . GLU A 1 90 ? -3.968 22.162 -0.566 1.00 64.88 90 GLU A CA 1
ATOM 743 C C . GLU A 1 90 ? -2.576 21.512 -0.690 1.00 64.88 90 GLU A C 1
ATOM 745 O O . GLU A 1 90 ? -2.051 21.370 -1.795 1.00 64.88 90 GLU A O 1
ATOM 750 N N . ALA A 1 91 ? -1.975 21.105 0.434 1.00 66.00 91 ALA A N 1
ATOM 751 C CA . ALA A 1 91 ? -0.682 20.431 0.456 1.00 66.00 91 ALA A CA 1
ATOM 752 C C . ALA A 1 91 ? -0.769 19.015 -0.130 1.00 66.00 91 ALA A C 1
ATOM 754 O O . ALA A 1 91 ? 0.095 18.649 -0.925 1.00 66.00 91 ALA A O 1
ATOM 755 N N . ASP A 1 92 ? -1.839 18.274 0.167 1.00 67.25 92 ASP A N 1
ATOM 756 C CA . ASP A 1 92 ? -2.044 16.915 -0.349 1.00 67.25 92 ASP A CA 1
ATOM 757 C C . ASP A 1 92 ? -2.260 16.936 -1.867 1.00 67.25 92 ASP A C 1
ATOM 759 O O . ASP A 1 92 ? -1.616 16.186 -2.597 1.00 67.25 92 ASP A O 1
ATOM 763 N N . ARG A 1 93 ? -3.039 17.901 -2.384 1.00 72.31 93 ARG A N 1
ATOM 764 C CA . ARG A 1 93 ? -3.189 18.099 -3.842 1.00 72.31 93 ARG A CA 1
ATOM 765 C C . ARG A 1 93 ? -1.864 18.391 -4.538 1.00 72.31 93 ARG A C 1
ATOM 767 O O . ARG A 1 93 ? -1.618 17.906 -5.643 1.00 72.31 93 ARG A O 1
ATOM 774 N N . ARG A 1 94 ? -1.014 19.213 -3.916 1.00 76.94 94 ARG A N 1
ATOM 775 C CA . ARG A 1 94 ? 0.317 19.537 -4.449 1.00 76.94 94 ARG A CA 1
ATOM 776 C C . ARG A 1 94 ? 1.233 18.321 -4.430 1.00 76.94 94 ARG A C 1
ATOM 778 O O . ARG A 1 94 ? 1.956 18.115 -5.402 1.00 76.94 94 ARG A O 1
ATOM 785 N N . LEU A 1 95 ? 1.186 17.527 -3.363 1.00 75.12 95 LEU A N 1
ATOM 786 C CA . LEU A 1 95 ? 1.977 16.312 -3.231 1.00 75.12 95 LEU A CA 1
ATOM 787 C C . LEU A 1 95 ? 1.561 15.262 -4.269 1.00 75.12 95 LEU A C 1
ATOM 789 O O . LEU A 1 95 ? 2.425 14.696 -4.932 1.00 75.12 95 LEU A O 1
ATOM 793 N N . ASP A 1 96 ? 0.262 15.068 -4.491 1.00 76.50 96 ASP A N 1
ATOM 794 C CA . ASP A 1 96 ? -0.251 14.164 -5.527 1.00 76.50 96 ASP A CA 1
ATOM 795 C C . ASP A 1 96 ? 0.160 14.612 -6.931 1.00 76.50 96 ASP A C 1
ATOM 797 O O . ASP A 1 96 ? 0.637 13.808 -7.735 1.00 76.50 96 ASP A O 1
ATOM 801 N N . ALA A 1 97 ? 0.056 15.913 -7.221 1.00 81.50 97 ALA A N 1
ATOM 802 C CA . ALA A 1 97 ? 0.521 16.469 -8.487 1.00 81.50 97 ALA A CA 1
ATOM 803 C C . ALA A 1 97 ? 2.039 16.286 -8.679 1.00 81.50 97 ALA A C 1
ATOM 805 O O . ALA A 1 97 ? 2.489 15.954 -9.779 1.00 81.50 97 ALA A O 1
ATOM 806 N N . GLN A 1 98 ? 2.835 16.462 -7.619 1.00 85.50 98 GLN A N 1
ATOM 807 C CA . GLN A 1 98 ? 4.277 16.208 -7.643 1.00 85.50 98 GLN A CA 1
ATOM 808 C C . GLN A 1 98 ? 4.601 14.727 -7.853 1.00 85.50 98 GLN A C 1
ATOM 810 O O . GLN A 1 98 ? 5.454 14.415 -8.681 1.00 85.50 98 GLN A O 1
ATOM 815 N N . ASN A 1 99 ? 3.909 13.821 -7.161 1.00 80.38 99 ASN A N 1
ATOM 816 C CA . ASN A 1 99 ? 4.100 12.378 -7.297 1.00 80.38 99 ASN A CA 1
ATOM 817 C C . ASN A 1 99 ? 3.753 11.903 -8.709 1.00 80.38 99 ASN A C 1
ATOM 819 O O . ASN A 1 99 ? 4.525 11.159 -9.312 1.00 80.38 99 ASN A O 1
ATOM 823 N N . LYS A 1 100 ? 2.644 12.391 -9.277 1.00 88.69 100 LYS A N 1
ATOM 824 C CA . LYS A 1 100 ? 2.264 12.100 -10.663 1.00 88.69 100 LYS A CA 1
ATOM 825 C C . LYS A 1 100 ? 3.339 12.565 -11.646 1.00 88.69 100 LYS A C 1
ATOM 827 O O . LYS A 1 100 ? 3.769 11.791 -12.497 1.00 88.69 100 LYS A O 1
ATOM 832 N N . ARG A 1 101 ? 3.832 13.798 -11.484 1.00 91.69 101 ARG A N 1
ATOM 833 C CA . ARG A 1 101 ? 4.904 14.351 -12.324 1.00 91.69 101 ARG A CA 1
ATOM 834 C C . ARG A 1 101 ? 6.209 13.563 -12.192 1.00 91.69 101 ARG A C 1
ATOM 836 O O . ARG A 1 101 ? 6.904 13.360 -13.182 1.00 91.69 101 ARG A O 1
ATOM 843 N N . LEU A 1 102 ? 6.553 13.121 -10.983 1.00 87.38 102 LEU A N 1
ATOM 844 C CA . LEU A 1 102 ? 7.729 12.287 -10.747 1.00 87.38 102 LEU A CA 1
ATOM 845 C C . LEU A 1 102 ? 7.612 10.947 -11.480 1.00 87.38 102 LEU A C 1
ATOM 847 O O . LEU A 1 102 ? 8.587 10.488 -12.071 1.00 87.38 102 LEU A O 1
ATOM 851 N N . GLU A 1 103 ? 6.430 10.339 -11.471 1.00 86.06 103 GLU A N 1
ATOM 852 C CA . GLU A 1 103 ? 6.196 9.066 -12.149 1.00 86.06 103 GLU A CA 1
ATOM 853 C C . GLU A 1 103 ? 6.241 9.210 -13.677 1.00 86.06 103 GLU A C 1
ATOM 855 O O . GLU A 1 103 ? 6.885 8.416 -14.359 1.00 86.06 103 GLU A O 1
ATOM 860 N N . GLU A 1 104 ? 5.671 10.289 -14.220 1.00 93.06 104 GLU A N 1
ATOM 861 C CA . GLU A 1 104 ? 5.805 10.645 -15.638 1.00 93.06 104 GLU A CA 1
ATOM 862 C C . GLU A 1 104 ? 7.279 10.824 -16.045 1.00 93.06 104 GLU A C 1
ATOM 864 O O . GLU A 1 104 ? 7.706 10.298 -17.074 1.00 93.06 104 GLU A O 1
ATOM 869 N N . LEU A 1 105 ? 8.087 11.497 -15.215 1.00 92.25 105 LEU A N 1
ATOM 870 C CA . LEU A 1 105 ? 9.524 11.673 -15.459 1.00 92.25 105 LEU A CA 1
ATOM 871 C C . LEU A 1 105 ? 10.298 10.351 -15.409 1.00 92.25 105 LEU A C 1
ATOM 873 O O . LEU A 1 105 ? 11.175 10.128 -16.245 1.00 92.25 105 LEU A O 1
ATOM 877 N N . LYS A 1 106 ? 9.981 9.458 -14.463 1.00 87.12 106 LYS A N 1
ATOM 878 C CA . LYS A 1 106 ? 10.597 8.123 -14.400 1.00 87.12 106 LYS A CA 1
ATOM 879 C C . LYS A 1 106 ? 10.282 7.303 -15.647 1.00 87.12 106 LYS A C 1
ATOM 881 O O . LYS A 1 106 ? 11.193 6.685 -16.200 1.00 87.12 106 LYS A O 1
ATOM 886 N N . ASN A 1 107 ? 9.030 7.332 -16.103 1.00 89.62 107 ASN A N 1
ATOM 887 C CA . ASN A 1 107 ? 8.597 6.628 -17.308 1.00 89.62 107 ASN A CA 1
ATOM 888 C C . ASN A 1 107 ? 9.285 7.186 -18.558 1.00 89.62 107 ASN A C 1
ATOM 890 O O . ASN A 1 107 ? 9.812 6.420 -19.364 1.00 89.62 107 ASN A O 1
ATOM 894 N N . ALA A 1 108 ? 9.378 8.513 -18.682 1.00 94.31 108 ALA A N 1
ATOM 895 C CA . ALA A 1 108 ? 10.117 9.152 -19.768 1.00 94.31 108 ALA A CA 1
ATOM 896 C C . ALA A 1 108 ? 11.606 8.763 -19.757 1.00 94.31 108 ALA A C 1
ATOM 898 O O . ALA A 1 108 ? 12.157 8.389 -20.789 1.00 94.31 108 ALA A O 1
ATOM 899 N N . ALA A 1 109 ? 12.255 8.780 -18.587 1.00 90.38 109 ALA A N 1
ATOM 900 C CA . ALA A 1 109 ? 13.652 8.372 -18.448 1.00 90.38 109 ALA A CA 1
ATOM 901 C C . ALA A 1 109 ? 13.870 6.887 -18.784 1.00 90.38 109 ALA A C 1
ATOM 903 O O . ALA A 1 109 ? 14.903 6.523 -19.346 1.00 90.38 109 ALA A O 1
ATOM 904 N N . HIS A 1 110 ? 12.908 6.022 -18.449 1.00 89.19 110 HIS A N 1
ATOM 905 C CA . HIS A 1 110 ? 12.943 4.615 -18.835 1.00 89.19 110 HIS A CA 1
ATOM 906 C C . HIS A 1 110 ? 12.887 4.450 -20.358 1.00 89.19 110 HIS A C 1
ATOM 908 O O . HIS A 1 110 ? 13.720 3.737 -20.918 1.00 89.19 110 HIS A O 1
ATOM 914 N N . GLU A 1 111 ? 11.971 5.145 -21.035 1.00 89.62 111 GLU A N 1
ATOM 915 C CA . GLU A 1 111 ? 11.868 5.085 -22.496 1.00 89.62 111 GLU A CA 1
ATOM 916 C C . GLU A 1 111 ? 13.098 5.674 -23.197 1.00 89.62 111 GLU A C 1
ATOM 918 O O . GLU A 1 111 ? 13.566 5.091 -24.173 1.00 89.62 111 GLU A O 1
ATOM 923 N N . ILE A 1 112 ? 13.696 6.750 -22.673 1.00 91.75 112 ILE A N 1
ATOM 924 C CA . ILE A 1 112 ? 14.963 7.288 -23.200 1.00 91.75 112 ILE A CA 1
ATOM 925 C C . ILE A 1 112 ? 16.070 6.231 -23.123 1.00 91.75 112 ILE A C 1
ATOM 927 O O . ILE A 1 112 ? 16.657 5.896 -24.151 1.00 91.75 112 ILE A O 1
ATOM 931 N N . ARG A 1 113 ? 16.300 5.629 -21.947 1.00 86.75 113 ARG A N 1
ATOM 932 C CA . ARG A 1 113 ? 17.319 4.574 -21.788 1.00 86.75 113 ARG A CA 1
ATOM 933 C C . ARG A 1 113 ? 17.069 3.388 -22.712 1.00 86.75 113 ARG A C 1
ATOM 935 O O . ARG A 1 113 ? 17.993 2.840 -23.301 1.00 86.75 113 ARG A O 1
ATOM 942 N N . LYS A 1 114 ? 15.810 2.982 -22.864 1.00 87.50 114 LYS A N 1
ATOM 943 C CA . LYS A 1 114 ? 15.418 1.900 -23.772 1.00 87.50 114 LYS A CA 1
ATOM 944 C C . LYS A 1 114 ? 15.748 2.231 -25.230 1.00 87.50 114 LYS A C 1
ATOM 946 O O . LYS A 1 114 ? 16.223 1.355 -25.952 1.00 87.50 114 LYS A O 1
ATOM 951 N N . GLN A 1 115 ? 15.535 3.476 -25.662 1.00 86.12 115 GLN A N 1
ATOM 952 C CA . GLN A 1 115 ? 15.955 3.934 -26.989 1.00 86.12 115 GLN A CA 1
ATOM 953 C C . GLN A 1 115 ? 17.479 3.936 -27.124 1.00 86.12 115 GLN A C 1
ATOM 955 O O . GLN A 1 115 ? 17.988 3.441 -28.125 1.00 86.12 115 GLN A O 1
ATOM 960 N N . GLU A 1 116 ? 18.213 4.415 -26.120 1.00 84.19 116 GLU A N 1
ATOM 961 C CA . GLU A 1 116 ? 19.682 4.395 -26.112 1.00 84.19 116 GLU A CA 1
ATOM 962 C C . GLU A 1 116 ? 20.227 2.967 -26.231 1.00 84.19 116 GLU A C 1
ATOM 964 O O . GLU A 1 116 ? 21.050 2.697 -27.107 1.00 84.19 116 GLU A O 1
ATOM 969 N N . TYR A 1 117 ? 19.702 2.020 -25.447 1.00 80.7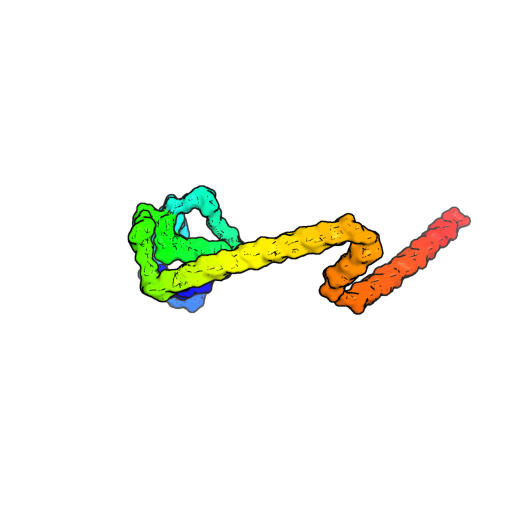5 117 TYR A N 1
ATOM 970 C CA . TYR A 1 117 ? 20.072 0.607 -25.555 1.00 80.75 117 TYR A CA 1
ATOM 971 C C . TYR A 1 117 ? 19.765 0.033 -26.932 1.00 80.75 117 TYR A C 1
ATOM 973 O O . TYR A 1 117 ? 20.604 -0.653 -27.512 1.00 80.75 117 TYR A O 1
ATOM 981 N N . LYS A 1 118 ? 18.592 0.344 -27.493 1.00 84.50 118 LYS A N 1
ATOM 982 C CA . LYS A 1 118 ? 18.243 -0.073 -28.852 1.00 84.50 118 LYS A CA 1
ATOM 983 C C . LYS A 1 118 ? 19.251 0.462 -29.873 1.00 84.50 118 LYS A C 1
ATOM 985 O O . LYS A 1 118 ? 19.668 -0.293 -30.746 1.00 84.50 118 LYS A O 1
ATOM 990 N N . GLN A 1 119 ? 19.666 1.725 -29.760 1.00 81.12 119 GLN A N 1
ATOM 991 C CA . GLN A 1 119 ? 20.669 2.320 -30.649 1.00 81.12 119 GLN A CA 1
ATOM 992 C C . GLN A 1 119 ? 22.043 1.659 -30.499 1.00 81.12 119 GLN A C 1
ATOM 994 O O . GLN A 1 119 ? 22.692 1.374 -31.502 1.00 81.12 119 GLN A O 1
ATOM 999 N N . ILE A 1 120 ? 22.472 1.370 -29.269 1.00 80.88 120 ILE A N 1
ATOM 1000 C CA . ILE A 1 120 ? 23.733 0.664 -29.001 1.00 80.88 120 ILE A CA 1
ATOM 1001 C C . ILE A 1 120 ? 23.699 -0.742 -29.610 1.00 80.88 120 ILE A C 1
ATOM 1003 O O . ILE A 1 120 ? 24.626 -1.117 -30.323 1.00 80.88 120 ILE A O 1
ATOM 1007 N N . ILE A 1 121 ? 22.617 -1.497 -29.396 1.00 79.50 121 ILE A N 1
ATOM 1008 C CA . ILE A 1 121 ? 22.449 -2.847 -29.956 1.00 79.50 121 ILE A CA 1
ATOM 1009 C C . ILE A 1 121 ? 22.481 -2.808 -31.487 1.00 79.50 121 ILE A C 1
ATOM 1011 O O . ILE A 1 121 ? 23.173 -3.614 -32.100 1.00 79.50 121 ILE A O 1
ATOM 1015 N N . LEU A 1 122 ? 21.775 -1.862 -32.115 1.00 79.88 122 LEU A N 1
ATOM 1016 C CA . LEU A 1 122 ? 21.770 -1.725 -33.574 1.00 79.88 122 LEU A CA 1
ATOM 1017 C C . LEU A 1 122 ? 23.162 -1.416 -34.135 1.00 79.88 122 LEU A C 1
ATOM 1019 O O . LEU A 1 122 ? 23.531 -2.005 -35.147 1.00 79.88 122 LEU A O 1
ATOM 1023 N N . LYS A 1 123 ? 23.948 -0.562 -33.466 1.00 78.25 123 LYS A N 1
ATOM 1024 C CA . LYS A 1 123 ? 25.349 -0.320 -33.842 1.00 78.25 123 LYS A CA 1
ATOM 1025 C C . LYS A 1 123 ? 26.188 -1.588 -33.695 1.00 78.25 123 LYS A C 1
ATOM 1027 O O . LYS A 1 123 ? 26.860 -1.981 -34.633 1.00 78.25 123 LYS A O 1
ATOM 1032 N N . LEU A 1 124 ? 26.078 -2.303 -32.576 1.00 73.69 124 LEU A N 1
ATOM 1033 C CA . LEU A 1 124 ? 26.819 -3.554 -32.352 1.00 73.69 124 LEU A CA 1
ATOM 1034 C C . LEU A 1 124 ? 26.524 -4.642 -33.399 1.00 73.69 124 LEU A C 1
ATOM 1036 O O . LEU A 1 124 ? 27.401 -5.447 -33.711 1.00 73.69 124 LEU A O 1
ATOM 1040 N N . LEU A 1 125 ? 25.303 -4.672 -33.942 1.00 76.81 125 LEU A N 1
ATOM 1041 C CA . LEU A 1 125 ? 24.918 -5.587 -35.022 1.00 76.81 125 LEU A CA 1
ATOM 1042 C C . LEU A 1 125 ? 25.533 -5.217 -36.382 1.00 76.81 125 LEU A C 1
ATOM 1044 O O . LEU A 1 125 ? 25.618 -6.083 -37.247 1.00 76.81 125 LEU A O 1
ATOM 1048 N N . GLN A 1 126 ? 25.923 -3.956 -36.579 1.00 80.12 126 GLN A N 1
ATOM 1049 C CA . GLN A 1 126 ? 26.491 -3.443 -37.832 1.00 80.12 126 GLN A CA 1
ATOM 1050 C C . GLN A 1 126 ? 28.024 -3.485 -37.866 1.00 80.12 126 GLN A C 1
ATOM 1052 O O . GLN A 1 126 ? 28.600 -3.498 -38.949 1.00 80.12 126 GLN A O 1
ATOM 1057 N N . GLU A 1 127 ? 28.667 -3.515 -36.702 1.00 80.12 127 GLU A N 1
ATOM 1058 C CA . GLU A 1 127 ? 30.127 -3.510 -36.571 1.00 80.12 127 GLU A CA 1
ATOM 1059 C C . GLU A 1 127 ? 30.736 -4.922 -36.653 1.00 80.12 127 GLU A C 1
ATOM 1061 O O . GLU A 1 127 ? 30.025 -5.926 -36.742 1.00 80.12 127 GLU A O 1
ATOM 1066 N N . ASP A 1 128 ? 32.065 -5.031 -36.641 1.00 77.88 128 ASP A N 1
ATOM 1067 C CA . ASP A 1 128 ? 32.761 -6.319 -36.686 1.00 77.88 128 ASP A CA 1
ATOM 1068 C C . ASP A 1 128 ? 32.805 -7.045 -35.323 1.00 77.88 128 ASP A C 1
ATOM 1070 O O . ASP A 1 128 ? 32.366 -6.555 -34.277 1.00 77.88 128 ASP A O 1
ATOM 1074 N N . GLU A 1 129 ? 33.280 -8.290 -35.343 1.00 80.44 129 GLU A N 1
ATOM 1075 C CA . GLU A 1 129 ? 33.349 -9.140 -34.152 1.00 80.44 129 GLU A CA 1
ATOM 1076 C C . GLU A 1 129 ? 34.339 -8.614 -33.103 1.00 80.44 129 GLU A C 1
ATOM 1078 O O . GLU A 1 129 ? 34.105 -8.780 -31.905 1.00 80.44 129 GLU A O 1
ATOM 1083 N N . THR A 1 130 ? 35.383 -7.907 -33.535 1.00 76.94 130 THR A N 1
ATOM 1084 C CA . THR A 1 130 ? 36.387 -7.290 -32.663 1.00 76.94 130 THR A CA 1
ATOM 1085 C C . THR A 1 130 ? 35.757 -6.177 -31.832 1.00 76.94 130 THR A C 1
ATOM 1087 O O . THR A 1 130 ? 35.857 -6.197 -30.606 1.00 76.94 130 THR A O 1
ATOM 1090 N N . PHE A 1 131 ? 35.007 -5.274 -32.468 1.00 77.56 131 PHE A N 1
ATOM 1091 C CA . PHE A 1 131 ? 34.287 -4.201 -31.783 1.00 77.56 131 PHE A CA 1
ATOM 1092 C C . PHE A 1 131 ? 33.231 -4.745 -30.810 1.00 77.56 131 PHE A C 1
ATOM 1094 O O . PHE A 1 131 ? 33.116 -4.286 -29.670 1.00 77.56 131 PHE A O 1
ATOM 1101 N N . ARG A 1 132 ? 32.478 -5.776 -31.220 1.00 76.44 132 ARG A N 1
ATOM 1102 C CA . ARG A 1 132 ? 31.520 -6.447 -30.325 1.00 76.44 132 ARG A CA 1
ATOM 1103 C C . ARG A 1 132 ? 32.202 -7.043 -29.095 1.00 76.44 132 ARG A C 1
ATOM 1105 O O . ARG A 1 132 ? 31.646 -6.954 -27.999 1.00 76.44 132 ARG A O 1
ATOM 1112 N N . ASN A 1 133 ? 33.387 -7.627 -29.260 1.00 72.19 133 ASN A N 1
ATOM 1113 C CA . ASN A 1 133 ? 34.166 -8.188 -28.160 1.00 72.19 133 ASN A CA 1
ATOM 1114 C C . ASN A 1 133 ? 34.721 -7.095 -27.235 1.00 72.19 133 ASN A C 1
ATOM 1116 O O . ASN A 1 133 ? 34.630 -7.246 -26.019 1.00 72.19 133 ASN A O 1
ATOM 1120 N N . GLU A 1 134 ? 35.188 -5.962 -27.765 1.00 74.06 134 GLU A N 1
ATOM 1121 C CA . GLU A 1 134 ? 35.620 -4.813 -26.955 1.00 74.06 134 GLU A CA 1
ATOM 1122 C C . GLU A 1 134 ? 34.483 -4.242 -26.103 1.00 74.06 134 GLU A C 1
ATOM 1124 O O . GLU A 1 134 ? 34.661 -4.009 -24.908 1.00 74.06 134 GLU A O 1
ATOM 1129 N N . VAL A 1 135 ? 33.286 -4.075 -26.673 1.00 70.19 135 VAL A N 1
ATOM 1130 C CA . VAL A 1 135 ? 32.121 -3.592 -25.917 1.00 70.19 135 VAL A CA 1
ATOM 1131 C C . VAL A 1 135 ? 31.654 -4.621 -24.888 1.00 70.19 135 VAL A C 1
ATOM 1133 O O . VAL A 1 135 ? 31.295 -4.240 -23.775 1.00 70.19 135 VAL A O 1
ATOM 1136 N N . ARG A 1 136 ? 31.715 -5.924 -25.197 1.00 71.62 136 ARG A N 1
ATOM 1137 C CA . ARG A 1 136 ? 31.446 -6.989 -24.218 1.00 71.62 136 ARG A CA 1
ATOM 1138 C C . ARG A 1 136 ? 32.425 -6.913 -23.048 1.00 71.62 136 ARG A C 1
ATOM 1140 O O . ARG A 1 136 ? 31.990 -6.976 -21.908 1.00 71.62 136 ARG A O 1
ATOM 1147 N N . ILE A 1 137 ? 33.712 -6.696 -23.320 1.00 71.06 137 ILE A N 1
ATOM 1148 C CA . ILE A 1 137 ? 34.748 -6.499 -22.298 1.00 71.06 137 ILE A CA 1
ATOM 1149 C C . ILE A 1 137 ? 34.484 -5.224 -21.484 1.00 71.06 137 ILE A C 1
ATOM 1151 O O . ILE A 1 137 ? 34.605 -5.259 -20.267 1.00 71.06 137 ILE A O 1
ATOM 1155 N N . LEU A 1 138 ? 34.082 -4.114 -22.115 1.00 66.12 138 LEU A N 1
ATOM 1156 C CA . LEU A 1 138 ? 33.735 -2.866 -21.420 1.00 66.12 138 LEU A CA 1
ATOM 1157 C C . LEU A 1 138 ? 32.502 -3.009 -20.518 1.00 66.12 138 LEU A C 1
ATOM 1159 O O . LEU A 1 138 ? 32.506 -2.471 -19.418 1.00 66.12 138 LEU A O 1
ATOM 1163 N N . LEU A 1 139 ? 31.478 -3.750 -20.946 1.00 64.88 139 LEU A N 1
ATOM 1164 C CA . LEU A 1 139 ? 30.296 -4.060 -20.130 1.00 64.88 139 LEU A CA 1
ATOM 1165 C C . LEU A 1 139 ? 30.606 -5.056 -19.000 1.00 64.88 139 LEU A C 1
ATOM 1167 O O . LEU A 1 139 ? 29.899 -5.088 -18.000 1.00 64.88 139 LEU A O 1
ATOM 1171 N N . LEU A 1 140 ? 31.673 -5.844 -19.147 1.00 61.50 140 LEU A N 1
ATOM 1172 C CA . LEU A 1 140 ? 32.225 -6.698 -18.098 1.00 61.50 140 LEU A CA 1
ATOM 1173 C C . LEU A 1 140 ? 33.202 -5.944 -17.175 1.00 61.50 140 LEU A C 1
ATOM 1175 O O . LEU A 1 140 ? 33.662 -6.544 -16.218 1.00 61.50 140 LEU A O 1
ATOM 1179 N N . LYS A 1 141 ? 33.531 -4.659 -17.395 1.00 56.69 141 LYS A N 1
ATOM 1180 C CA . LYS A 1 141 ? 34.448 -3.908 -16.502 1.00 56.69 141 LYS A CA 1
ATOM 1181 C C . LYS A 1 141 ? 33.857 -3.550 -15.136 1.00 56.69 141 LYS A C 1
ATOM 1183 O O . LYS A 1 141 ? 34.610 -3.131 -14.265 1.00 56.69 141 LYS A O 1
ATOM 1188 N N . ASP A 1 142 ? 32.556 -3.752 -14.937 1.00 55.28 142 ASP A N 1
ATOM 1189 C CA . ASP A 1 142 ? 31.955 -3.764 -13.595 1.00 55.28 142 ASP A CA 1
ATOM 1190 C C . ASP A 1 142 ? 32.211 -5.096 -12.855 1.00 55.28 142 ASP A C 1
ATOM 1192 O O . ASP A 1 142 ? 31.817 -5.259 -11.701 1.00 55.28 142 ASP A O 1
ATOM 1196 N N . ILE A 1 143 ? 32.878 -6.057 -13.504 1.00 58.59 143 ILE A N 1
ATOM 1197 C CA . ILE A 1 143 ? 33.452 -7.242 -12.869 1.00 58.59 143 ILE A CA 1
ATOM 1198 C C . ILE A 1 143 ? 34.877 -6.891 -12.457 1.00 58.59 143 ILE A C 1
ATOM 1200 O O . ILE A 1 143 ? 35.673 -6.412 -13.267 1.00 58.59 143 ILE A O 1
ATOM 1204 N N . ASP A 1 144 ? 35.188 -7.147 -11.190 1.00 66.62 144 ASP A N 1
ATOM 1205 C CA . ASP A 1 144 ? 36.534 -7.023 -10.649 1.00 66.62 144 ASP A CA 1
ATOM 1206 C C . ASP A 1 144 ? 37.490 -7.924 -11.449 1.00 66.62 144 ASP A C 1
ATOM 1208 O O . ASP A 1 144 ? 37.467 -9.155 -11.372 1.00 66.62 144 ASP A O 1
ATOM 1212 N N . LEU A 1 145 ? 38.286 -7.279 -12.300 1.00 64.88 145 LEU A N 1
ATOM 1213 C CA . LEU A 1 145 ? 39.192 -7.921 -13.245 1.00 64.88 145 LEU A CA 1
ATOM 1214 C C . LEU A 1 145 ? 40.321 -8.666 -12.526 1.00 64.88 145 LEU A C 1
ATOM 1216 O O . LEU A 1 145 ? 40.895 -9.588 -13.107 1.00 64.88 145 LEU A O 1
ATOM 1220 N N . ASP A 1 146 ? 40.626 -8.285 -11.286 1.00 69.94 146 ASP A N 1
ATOM 1221 C CA . ASP A 1 146 ? 41.617 -8.959 -10.457 1.00 69.94 146 ASP A CA 1
ATOM 1222 C C . ASP A 1 146 ? 41.006 -10.213 -9.816 1.00 69.94 146 ASP A C 1
ATOM 1224 O O . ASP A 1 146 ? 41.619 -11.279 -9.891 1.00 69.94 146 ASP A O 1
ATOM 1228 N N . LEU A 1 147 ? 39.750 -10.144 -9.354 1.00 72.50 147 LEU A N 1
ATOM 1229 C CA . LEU A 1 147 ? 38.999 -11.313 -8.869 1.00 72.50 147 LEU A CA 1
ATOM 1230 C C . LEU A 1 147 ? 38.804 -12.378 -9.962 1.00 72.50 147 LEU A C 1
ATOM 1232 O O . LEU A 1 147 ? 38.964 -13.572 -9.713 1.00 72.50 147 LEU A O 1
ATOM 1236 N N . LEU A 1 148 ? 38.487 -11.960 -11.193 1.00 72.38 148 LEU A N 1
ATOM 1237 C CA . LEU A 1 148 ? 38.308 -12.888 -12.313 1.00 72.38 148 LEU A CA 1
ATOM 1238 C C . LEU A 1 148 ? 39.630 -13.570 -12.701 1.00 72.38 148 LEU A C 1
ATOM 1240 O O . LEU A 1 148 ? 39.643 -14.759 -13.017 1.00 72.38 148 LEU A O 1
ATOM 1244 N N . LYS A 1 149 ? 40.750 -12.835 -12.678 1.00 75.44 149 LYS A N 1
ATOM 1245 C CA . LYS A 1 149 ? 42.081 -13.415 -12.923 1.00 75.44 149 LYS A CA 1
ATOM 1246 C C . LYS A 1 149 ? 42.455 -14.420 -11.842 1.00 75.44 149 LYS A C 1
ATOM 1248 O O . LYS A 1 149 ? 42.967 -15.481 -12.182 1.00 75.44 149 LYS A O 1
ATOM 1253 N N . GLU A 1 150 ? 42.179 -14.105 -10.578 1.00 85.94 150 GLU A N 1
ATOM 1254 C CA . GLU A 1 150 ? 42.429 -15.004 -9.449 1.00 85.94 150 GLU A CA 1
ATOM 1255 C C . GLU A 1 150 ? 41.617 -16.303 -9.591 1.00 85.94 150 GLU A C 1
ATOM 1257 O O . GLU A 1 150 ? 42.180 -17.393 -9.518 1.00 85.94 150 GLU A O 1
ATOM 1262 N N . GLN A 1 151 ? 40.334 -16.198 -9.952 1.00 82.19 151 GLN A N 1
ATOM 1263 C CA . GLN A 1 151 ? 39.466 -17.353 -10.216 1.00 82.19 151 GLN A CA 1
ATOM 1264 C C . GLN A 1 151 ? 39.918 -18.195 -11.417 1.00 82.19 151 GLN A C 1
ATOM 1266 O O . GLN A 1 151 ? 39.860 -19.422 -11.361 1.00 82.19 151 GLN A O 1
ATOM 1271 N N . ILE A 1 152 ? 40.373 -17.568 -12.507 1.00 79.81 152 ILE A N 1
ATOM 1272 C CA . ILE A 1 152 ? 40.906 -18.291 -13.673 1.00 79.81 152 ILE A CA 1
ATOM 1273 C C . ILE A 1 152 ? 42.182 -19.050 -13.299 1.00 79.81 152 ILE A C 1
ATOM 1275 O O . ILE A 1 152 ? 42.363 -20.189 -13.727 1.00 79.81 152 ILE A O 1
ATOM 1279 N N . GLU A 1 153 ? 43.064 -18.439 -12.512 1.00 89.88 153 GLU A N 1
ATOM 1280 C CA . GLU A 1 153 ? 44.320 -19.069 -12.109 1.00 89.88 153 GLU A CA 1
ATOM 1281 C C . GLU A 1 153 ? 44.091 -20.220 -11.118 1.00 89.88 153 GLU A C 1
ATOM 1283 O O . GLU A 1 153 ? 44.772 -21.243 -11.183 1.00 89.88 153 GLU A O 1
ATOM 1288 N N . GLU A 1 154 ? 43.090 -20.101 -10.245 1.00 89.94 154 GLU A N 1
ATOM 1289 C CA . GLU A 1 154 ? 42.679 -21.176 -9.343 1.00 89.94 154 GLU A CA 1
ATOM 1290 C C . GLU A 1 154 ? 42.023 -22.348 -10.088 1.00 89.94 154 GLU A C 1
ATOM 1292 O O . GLU A 1 154 ? 42.357 -23.503 -9.824 1.00 89.94 154 GLU A O 1
ATOM 1297 N N . LEU A 1 155 ? 41.179 -22.074 -11.090 1.00 80.44 155 LEU A N 1
ATOM 1298 C CA . LEU A 1 155 ? 40.607 -23.113 -11.955 1.00 80.44 155 LEU A CA 1
ATOM 1299 C C . LEU A 1 155 ? 41.675 -23.852 -12.773 1.00 80.44 155 LEU A C 1
ATOM 1301 O O . LEU A 1 155 ? 41.578 -25.067 -12.937 1.00 80.44 155 LEU A O 1
ATOM 1305 N N . LYS A 1 156 ? 42.714 -23.157 -13.256 1.00 86.75 156 LYS A N 1
ATOM 1306 C CA . LYS A 1 156 ? 43.846 -23.809 -13.939 1.00 86.75 156 LYS A CA 1
ATOM 1307 C C . LYS A 1 156 ? 44.595 -24.754 -13.008 1.00 86.75 156 LYS A C 1
ATOM 1309 O O . LYS A 1 156 ? 44.772 -25.908 -13.363 1.00 86.75 156 LYS A O 1
ATOM 1314 N N . LYS A 1 157 ? 44.924 -24.312 -11.788 1.00 86.81 157 LYS A N 1
ATOM 1315 C CA . LYS A 1 157 ? 45.581 -25.170 -10.784 1.00 86.81 157 LYS A CA 1
ATOM 1316 C C . LYS A 1 157 ? 44.758 -26.413 -10.446 1.00 86.81 157 LYS A C 1
ATOM 1318 O O . LYS A 1 157 ? 45.319 -27.490 -10.288 1.00 86.81 157 LYS A O 1
ATOM 1323 N N . GLN A 1 158 ? 43.436 -26.270 -10.340 1.00 82.69 158 GLN A N 1
ATOM 1324 C CA . GLN A 1 158 ? 42.534 -27.405 -10.111 1.00 82.69 158 GLN A CA 1
ATOM 1325 C C . GLN A 1 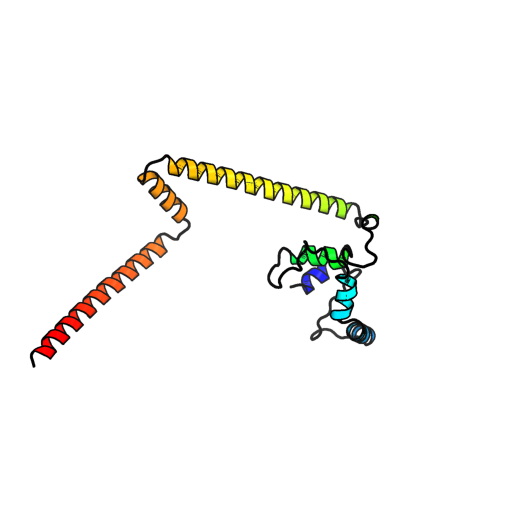158 ? 42.489 -28.358 -11.310 1.00 82.69 158 GLN A C 1
ATOM 1327 O O . GLN A 1 158 ? 42.378 -29.564 -11.120 1.00 82.69 158 GLN A O 1
ATOM 1332 N N . THR A 1 159 ? 42.591 -27.828 -12.531 1.00 81.25 159 THR A N 1
ATOM 1333 C CA . THR A 1 159 ? 42.616 -28.637 -13.757 1.00 81.25 159 THR A CA 1
ATOM 1334 C C . THR A 1 159 ? 43.933 -29.405 -13.873 1.00 81.25 159 THR A C 1
ATOM 1336 O O . THR A 1 159 ? 43.897 -30.614 -14.071 1.00 81.25 159 THR A O 1
ATOM 1339 N N . ASP A 1 160 ? 45.071 -28.744 -13.643 1.00 82.81 160 ASP A N 1
ATOM 1340 C CA . ASP A 1 160 ? 46.401 -29.368 -13.683 1.00 82.81 160 ASP A CA 1
ATOM 1341 C C . ASP A 1 160 ? 46.524 -30.488 -12.627 1.00 82.81 160 ASP A C 1
ATOM 1343 O O . ASP A 1 160 ? 46.986 -31.587 -12.924 1.00 82.81 160 ASP A O 1
ATOM 1347 N N . SER A 1 161 ? 46.019 -30.253 -11.408 1.00 75.25 161 SER A N 1
A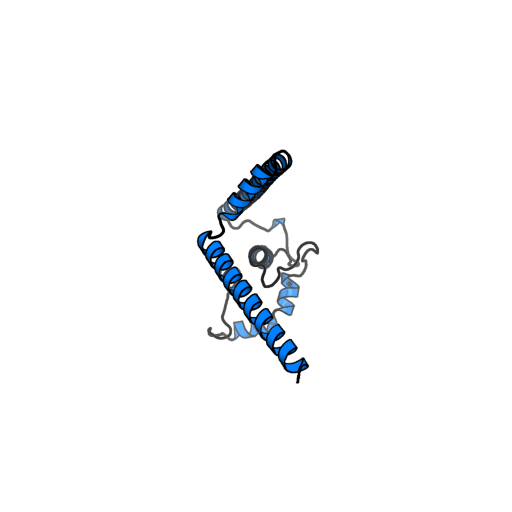TOM 1348 C CA . SER A 1 161 ? 45.998 -31.261 -10.336 1.00 75.25 161 SER A CA 1
ATOM 1349 C C . SER A 1 161 ? 45.088 -32.452 -10.657 1.00 75.25 161 SER A C 1
ATOM 1351 O O . SER A 1 161 ? 45.408 -33.583 -10.298 1.00 75.25 161 SER A O 1
ATOM 1353 N N . ALA A 1 162 ? 43.954 -32.220 -11.325 1.00 74.75 162 ALA A N 1
ATOM 1354 C CA . ALA A 1 162 ? 43.046 -33.291 -11.726 1.00 74.75 162 ALA A CA 1
ATOM 1355 C C . ALA A 1 162 ? 43.633 -34.144 -12.863 1.00 74.75 162 ALA A C 1
ATOM 1357 O O . ALA A 1 162 ? 43.401 -35.353 -12.908 1.00 74.75 162 ALA A O 1
ATOM 1358 N N . GLU A 1 163 ? 44.403 -33.544 -13.775 1.00 75.44 163 GLU A N 1
ATOM 1359 C CA . GLU A 1 163 ? 45.107 -34.270 -14.836 1.00 75.44 163 GLU A CA 1
ATOM 1360 C C . GLU A 1 163 ? 46.224 -35.165 -14.271 1.00 75.44 163 GLU A C 1
ATOM 1362 O O . GLU A 1 163 ? 46.350 -36.312 -14.705 1.00 75.44 163 GLU A O 1
ATOM 1367 N N . GLU A 1 164 ? 46.962 -34.705 -13.254 1.00 73.25 164 GLU A N 1
ATOM 1368 C CA . GLU A 1 164 ? 47.988 -35.506 -12.568 1.00 73.25 164 GLU A CA 1
ATOM 1369 C C . GLU A 1 164 ? 47.391 -36.712 -11.815 1.00 73.25 164 GLU A C 1
ATOM 1371 O O . GLU A 1 164 ? 47.837 -37.841 -12.029 1.00 73.25 164 GLU A O 1
ATOM 1376 N N . GLU A 1 165 ? 46.320 -36.525 -11.033 1.00 71.56 165 GLU A N 1
ATOM 1377 C CA . GLU A 1 165 ? 45.636 -37.628 -10.326 1.00 71.56 165 GLU A CA 1
ATOM 1378 C C . GLU A 1 165 ? 45.015 -38.656 -11.297 1.00 71.56 165 GLU A C 1
ATOM 1380 O O . GLU A 1 165 ? 45.005 -39.867 -11.046 1.00 71.56 165 GLU A O 1
ATOM 1385 N N . THR A 1 166 ? 44.517 -38.197 -12.450 1.00 70.69 166 THR A N 1
ATOM 1386 C CA . THR A 1 166 ? 43.954 -39.084 -13.484 1.00 70.69 166 THR A CA 1
ATOM 1387 C C . THR A 1 166 ? 45.047 -39.909 -14.175 1.00 70.69 166 THR A C 1
ATOM 1389 O O . THR A 1 166 ? 44.814 -41.056 -14.561 1.00 70.69 166 THR A O 1
ATOM 1392 N N . GLN A 1 167 ? 46.250 -39.352 -14.326 1.00 68.88 167 GLN A N 1
ATOM 1393 C CA . GLN A 1 167 ? 47.400 -40.058 -14.889 1.00 68.88 167 GLN A CA 1
ATOM 1394 C C . GLN A 1 167 ? 47.943 -41.112 -13.908 1.00 68.88 167 GLN A C 1
ATOM 1396 O O . GLN A 1 167 ? 48.281 -42.220 -14.322 1.00 68.88 167 GLN A O 1
ATOM 1401 N N . GLU A 1 168 ? 47.989 -40.791 -12.614 1.00 69.19 168 GLU A N 1
ATOM 1402 C CA . GLU A 1 168 ? 48.505 -41.673 -11.560 1.00 69.19 168 GLU A CA 1
ATOM 1403 C C . GLU A 1 168 ? 47.581 -42.880 -11.331 1.00 69.19 168 GLU A C 1
ATOM 1405 O O . GLU A 1 168 ? 48.025 -44.025 -11.400 1.00 69.19 168 GLU A O 1
ATOM 1410 N N . THR A 1 169 ? 46.267 -42.652 -11.237 1.00 70.38 169 THR A N 1
ATOM 1411 C CA . THR A 1 169 ? 45.266 -43.733 -11.121 1.00 70.38 169 THR A CA 1
ATOM 1412 C C . THR A 1 169 ? 45.213 -44.651 -12.344 1.00 70.38 169 THR A C 1
ATOM 1414 O O . THR A 1 169 ? 44.932 -45.845 -12.222 1.00 70.38 169 THR A O 1
ATOM 1417 N N . LYS A 1 170 ? 45.500 -44.123 -13.540 1.00 71.38 170 LYS A N 1
ATOM 1418 C CA . LYS A 1 170 ? 45.583 -44.926 -14.764 1.00 71.38 170 LYS A 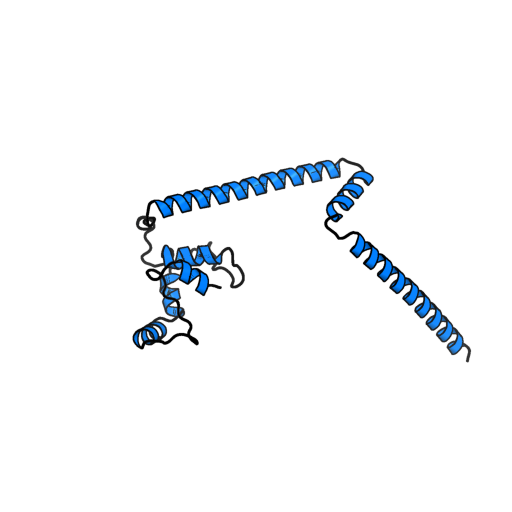CA 1
ATOM 1419 C C . LYS A 1 170 ? 46.830 -45.813 -14.783 1.00 71.38 170 LYS A C 1
ATOM 1421 O O . LYS A 1 170 ? 46.732 -46.966 -15.197 1.00 71.38 170 LYS A O 1
ATOM 1426 N N . ASN A 1 171 ? 47.962 -45.304 -14.300 1.00 69.69 171 ASN A N 1
ATOM 1427 C CA . ASN A 1 171 ? 49.197 -46.080 -14.185 1.00 69.69 171 ASN A CA 1
ATOM 1428 C C . ASN A 1 171 ? 49.061 -47.196 -13.132 1.00 69.69 171 ASN A C 1
ATOM 1430 O O . ASN A 1 171 ? 49.437 -48.333 -13.405 1.00 69.69 171 ASN A O 1
ATOM 1434 N N . GLU A 1 172 ? 48.440 -46.915 -11.982 1.00 71.25 172 GLU A N 1
ATOM 1435 C CA . GLU A 1 172 ? 48.180 -47.920 -10.936 1.00 71.25 172 GLU A CA 1
ATOM 1436 C 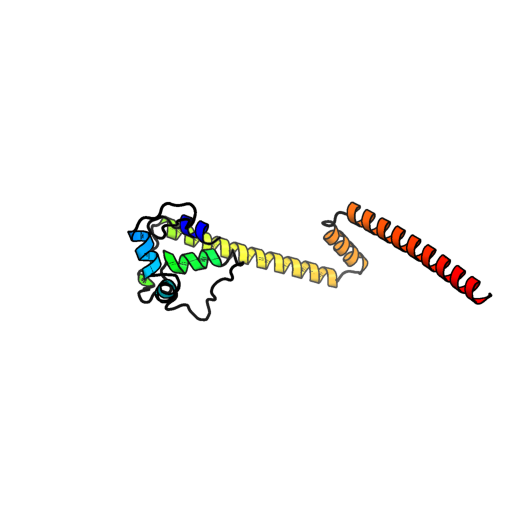C . GLU A 1 172 ? 47.205 -49.021 -11.398 1.00 71.25 172 GLU A C 1
ATOM 1438 O O . GLU A 1 172 ? 47.375 -50.198 -11.071 1.00 71.25 172 GLU A O 1
ATOM 1443 N N . ALA A 1 173 ? 46.192 -48.669 -12.200 1.00 68.88 173 ALA A N 1
ATOM 1444 C CA . ALA A 1 173 ? 45.253 -49.637 -12.767 1.00 68.88 173 ALA A CA 1
ATOM 1445 C C . ALA A 1 173 ? 45.893 -50.543 -13.838 1.00 68.88 173 ALA A C 1
ATOM 1447 O O . ALA A 1 173 ? 45.517 -51.712 -13.958 1.00 68.88 173 ALA A O 1
ATOM 1448 N N . GLU A 1 174 ? 46.851 -50.025 -14.614 1.00 68.12 174 GLU A N 1
ATOM 1449 C CA . GLU A 1 174 ? 47.624 -50.815 -15.580 1.00 68.12 174 GLU A CA 1
ATOM 1450 C C . GLU A 1 174 ? 48.617 -51.757 -14.875 1.00 68.12 174 GLU A C 1
ATOM 1452 O O . GLU A 1 174 ? 48.761 -52.907 -15.296 1.00 68.12 174 GLU A O 1
ATOM 1457 N N . GLU A 1 175 ? 49.226 -51.324 -13.767 1.00 66.94 175 GLU A N 1
ATOM 1458 C CA . GLU A 1 175 ? 50.158 -52.135 -12.970 1.00 66.94 175 GLU A CA 1
ATOM 1459 C C . GLU A 1 175 ? 49.433 -53.261 -12.204 1.00 66.94 175 GLU A C 1
ATOM 1461 O O . GLU A 1 175 ? 49.872 -54.410 -12.233 1.00 66.94 175 GLU A O 1
ATOM 1466 N N . SER A 1 176 ? 48.243 -52.996 -11.645 1.00 67.38 176 SER A N 1
ATOM 1467 C CA . SER A 1 176 ? 47.413 -54.015 -10.973 1.00 67.38 176 SER A CA 1
ATOM 1468 C C . SER A 1 176 ? 46.766 -55.037 -11.923 1.00 67.38 176 SER A C 1
ATOM 1470 O O . SER A 1 176 ? 46.264 -56.055 -11.452 1.00 67.38 176 SER A O 1
ATOM 1472 N N . SER A 1 177 ? 46.728 -54.786 -13.237 1.00 62.72 177 SER A N 1
ATOM 1473 C CA . SER A 1 177 ? 46.198 -55.737 -14.230 1.00 62.72 177 SER A CA 1
ATOM 1474 C C . SER A 1 177 ? 47.267 -56.700 -14.774 1.00 62.72 177 SER A C 1
ATOM 1476 O O . SER A 1 177 ? 46.928 -57.579 -15.575 1.00 62.72 177 SER A O 1
ATOM 1478 N N . MET A 1 178 ? 48.540 -56.518 -14.400 1.00 57.84 178 MET A N 1
ATOM 1479 C CA . MET A 1 178 ? 49.667 -57.361 -14.823 1.00 57.84 178 MET A CA 1
ATOM 1480 C C . MET A 1 178 ? 50.140 -58.366 -13.753 1.00 57.84 178 MET A C 1
ATOM 1482 O O . MET A 1 178 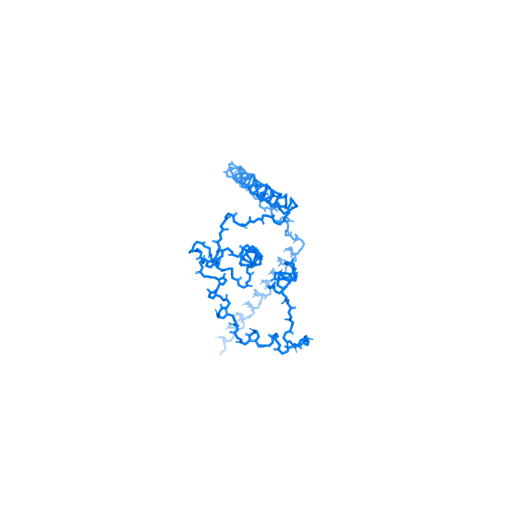? 50.989 -59.202 -14.073 1.00 57.84 178 MET A O 1
ATOM 1486 N N . GLU A 1 179 ? 49.573 -58.335 -12.541 1.00 51.25 179 GLU A N 1
ATOM 1487 C CA . GLU A 1 179 ? 49.722 -59.360 -11.484 1.00 51.25 179 GLU A CA 1
ATOM 1488 C C . GLU A 1 179 ? 48.504 -60.297 -11.410 1.00 51.25 179 GLU A C 1
ATOM 1490 O O . GLU A 1 179 ? 48.718 -61.514 -11.187 1.00 51.25 179 GLU A O 1
#

Secondary structure (DSSP, 8-state):
-HHHHHHHT-TTT-----TTTS---HHHHHHHHHHHHHHHHHHHTTT--TTSPPPPTT-STTHHHHHHHHHTS-TTSTT--TT----SHHHHHHHHHHHHHHHHHHHHHHHHHHHHHHHHHHHHHHS-HHHHHHHHHHHTTTS-HHHHHHHHHHHHHHHHHHHHHHHHHHHHHHHTT--

Organism: NCBI:txid1487602

InterPro domains:
  IPR001164 Arf GTPase activating protein [PF01412] (1-78)
  IPR001164 Arf GTPase activating protein [PS50115] (1-84)
  IPR001164 Arf GTPase activating protein [SM00105] (1-84)
  IPR037278 ARFGAP/RecO-like zinc finger [SSF57863] (1-79)
  IPR038508 ArfGAP domain superfamily [G3DSA:1.10.220.150] (1-84)
  IPR044520 ADP-ribosylation factor GTPase-activating protein AGD5/15 [PTHR46419] (2-173)

pLDDT: mean 83.05, std 11.3, range [51.25, 97.0]

Foldseek 3Di:
DVLVLQVVVDPVQDDDDDPPPDDDDPVRVCVCVVCPPVNLCCFQQVADPPVDDDDDPPPPPVPSVVVCCRTVQSVRGPPRDVVPSDQPDPVSVVVVVVVVVVVVVVVVVVVVVVVVVVVVVVVLVVDDPVVVVVVVVVVCPVPPPVVVVVVVVVVVVVVVVVVVVVVVVVVVVVVVVVD

Sequence (179 aa):
DCSGIHRSFGSHVSKVRSVKLDKWDQESIENIDKIGNTKANEYWEYNVPPELSKPEPFDLQSRKPWLHMKYVEKRFTKDYDPNKVVPSSEADRRLDAQNKRLEELKNAAHEIRKQEYKQIILKLLQEDETFRNEVRILLLKDIDLDLLKEQIEELKKQTDSAEEETQETKNEAEESSME

Radius of gyration: 31.38 Å; chains: 1; bounding box: 70×82×66 Å